Protein AF-A0AAD5CN56-F1 (afdb_monomer)

Secondary structure (DSSP, 8-state):
--SSSTTTSTT--HHHHHHHHHHHHH-GGG-EEE--SS-IIIIIHHHHHHHHHHHHHTT----EEEE-SS-HHHHHHHHHHHHHHHHHHHT-TTGGG-EEEEESS--HHHHHHHHHHT----EEE--HHHHHTTT-----------EETTEE-----SSTT-

Sequence (162 aa):
RLSSSKGVFGETNQSELAAFVSYALAFPDNFLALVDTYDVMRSGVPNFCAVALALSDMGYKAKGIRLDSGDLAYLSCEARKFFHTVEKEFRVPGFGKTGITASNDLNEETLDALNKQGHEVDSFGIGTNLVTCFAQPALGCVFKLVEINNQPRIKLSEDISK

Organism: Ambrosia artemisiifolia (NCBI:txid4212)

Nearest PDB structures (foldseek):
  4yub-assembly1_A  TM=9.014E-01  e=2.914E-11  Homo sapiens
  4yub-assembly1_B  TM=8.678E-01  e=8.655E-10  Homo sapiens
  4mzy-assembly1_A  TM=8.296E-01  e=2.020E-09  Enterococcus faecalis V583
  7skj-assembly2_D  TM=5.101E-01  e=4.659E-01  Cuscuta australis
  4bo9-assembly1_C  TM=3.939E-01  e=5.578E+00  Pseudomonas aeruginosa PAO1

InterPro domains:
  IPR007229 Nicotinate phosphoribosyltransferase family [PTHR11098] (6-162)
  IPR013785 Aldolase-type TIM barrel [G3DSA:3.20.20.70] (5-131)
  IPR036068 Nicotinate phosphoribosyltransferase-like, C-terminal [SSF51690] (14-162)
  IPR041525 Nicotinate/nicotinamide phosphoribosyltransferase [PF04095] (63-161)

Solvent-accessible surface area (backbone atoms only — not comparable to full-atom values): 9514 Å² total; per-residue (Å²): 140,69,89,85,60,74,77,59,71,77,68,42,54,65,68,60,39,50,49,52,48,54,47,33,73,76,35,45,77,65,27,61,42,76,22,61,85,83,36,42,81,52,18,27,51,54,41,48,51,57,49,37,50,55,36,43,78,72,75,36,55,53,51,30,40,34,40,60,67,82,62,57,32,62,51,30,41,53,50,40,54,49,29,42,49,48,21,66,75,71,67,42,87,68,43,41,70,50,38,31,32,37,37,61,94,39,45,75,68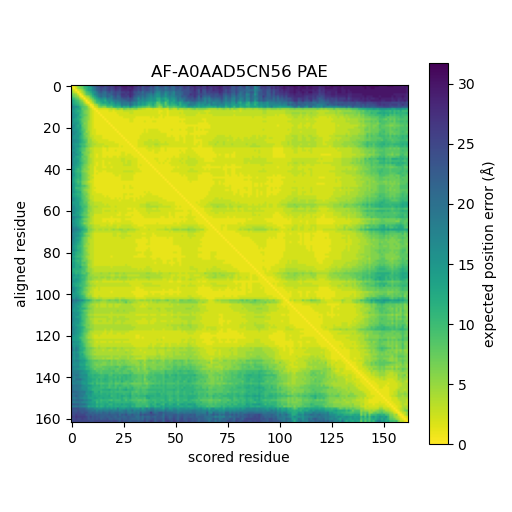,56,52,51,51,35,59,74,70,60,47,53,63,74,43,77,54,62,53,68,42,66,80,50,34,64,95,59,72,67,90,78,85,80,89,77,79,52,64,56,95,94,38,80,47,82,78,86,51,96,51,88,92,87

Mean predicted aligned error: 6.04 Å

Foldseek 3Di:
DCPPCVQQQPQADPVLLVVQLVVCVVCVQEREEAQPPPHNRRYRLSSNLVNQVVSVVVVHHHQAYEYADDDQQVSQVSSLVVQVVSCVVVVRPCSSVRAYEYEYQDDPVVVVVSVVSHHNHPYYDHDDCVPCVVVDNDPPDDDDDQDDPNHGDDDDDPPNVD

Structure (mmCIF, N/CA/C/O backbone):
data_AF-A0AAD5CN56-F1
#
_entry.id   AF-A0AAD5CN56-F1
#
loop_
_atom_site.group_PDB
_atom_site.id
_atom_site.type_symbol
_atom_site.label_atom_id
_atom_site.label_alt_id
_atom_site.label_comp_id
_atom_site.label_asym_id
_atom_site.label_entity_id
_atom_site.label_seq_id
_atom_site.pdbx_PDB_ins_code
_atom_site.Cartn_x
_atom_site.Cartn_y
_atom_site.Cartn_z
_atom_site.occupancy
_atom_site.B_iso_or_equiv
_atom_site.auth_seq_id
_atom_site.auth_comp_id
_atom_site.auth_asym_id
_atom_site.auth_atom_id
_atom_site.pdbx_PDB_model_num
ATOM 1 N N . ARG A 1 1 ? -17.523 9.829 30.433 1.00 36.03 1 ARG A N 1
ATOM 2 C CA . ARG A 1 1 ? -16.703 11.002 30.038 1.00 36.03 1 ARG A CA 1
ATOM 3 C C . ARG A 1 1 ? -16.465 10.902 28.531 1.00 36.03 1 ARG A C 1
ATOM 5 O O . ARG A 1 1 ? -15.557 10.205 28.130 1.00 36.03 1 ARG A O 1
ATOM 12 N N . LEU A 1 2 ? -17.344 11.500 27.722 1.00 39.62 2 LEU A N 1
ATOM 13 C CA . LEU A 1 2 ? -17.354 11.434 26.245 1.00 39.62 2 LEU A CA 1
ATOM 14 C C . LEU A 1 2 ? -17.308 12.849 25.628 1.00 39.62 2 LEU A C 1
ATOM 16 O O . LEU A 1 2 ? -17.820 13.093 24.543 1.00 39.62 2 LEU A O 1
ATOM 20 N N . SER A 1 3 ? -16.771 13.835 26.350 1.00 37.88 3 SER A N 1
ATOM 21 C CA . SER A 1 3 ? -16.910 15.246 25.966 1.00 37.88 3 SER A CA 1
ATOM 22 C C . SER A 1 3 ? -15.893 15.734 24.928 1.00 37.88 3 SER A C 1
ATOM 24 O O . SER A 1 3 ? -16.005 16.879 24.516 1.00 37.88 3 SER A O 1
ATOM 26 N N . SER A 1 4 ? -14.941 14.903 24.483 1.00 43.44 4 SER A N 1
ATOM 27 C CA . SER A 1 4 ? -13.885 15.320 23.539 1.00 43.44 4 SER A CA 1
ATOM 28 C C . SER A 1 4 ? -13.953 14.661 22.154 1.00 43.44 4 SER A C 1
ATOM 30 O O . SER A 1 4 ? -13.261 15.115 21.252 1.00 43.44 4 SER A O 1
ATOM 32 N N . SER A 1 5 ? -14.763 13.615 21.954 1.00 47.00 5 SER A N 1
ATOM 33 C CA . SER A 1 5 ? -14.823 12.853 20.689 1.00 47.00 5 SER A CA 1
ATOM 34 C C . SER A 1 5 ? -16.123 13.043 19.901 1.00 47.00 5 SER A C 1
ATOM 36 O O . SER A 1 5 ? -16.253 12.532 18.791 1.00 47.00 5 SER A O 1
ATOM 38 N N . LYS A 1 6 ? -17.083 13.817 20.430 1.00 42.78 6 LYS A N 1
ATOM 39 C CA . LYS A 1 6 ? -18.393 14.045 19.792 1.00 42.78 6 LYS A CA 1
ATOM 40 C C . LYS A 1 6 ? -18.334 14.754 18.431 1.00 42.78 6 LYS A C 1
ATOM 42 O O . LYS A 1 6 ? -19.328 14.719 17.720 1.00 42.78 6 LYS A O 1
ATOM 47 N N . GLY A 1 7 ? -17.210 15.376 18.068 1.00 45.62 7 GLY A N 1
ATOM 48 C CA . GLY A 1 7 ? -17.061 16.086 16.792 1.00 45.62 7 GLY A CA 1
ATOM 49 C C . GLY A 1 7 ? -16.489 15.257 15.638 1.00 45.62 7 GLY A C 1
ATOM 50 O O . GLY A 1 7 ? -16.638 15.665 14.498 1.00 45.62 7 GLY A O 1
ATOM 51 N N . VAL A 1 8 ? -15.845 14.113 15.901 1.00 52.69 8 VAL A N 1
ATOM 52 C CA . VAL A 1 8 ? -15.013 13.439 14.878 1.00 52.69 8 VAL A CA 1
ATOM 53 C C . VAL A 1 8 ? -15.806 12.454 14.011 1.00 52.69 8 VAL A C 1
ATOM 55 O O . VAL A 1 8 ? -15.479 12.264 12.849 1.00 52.69 8 VAL A O 1
ATOM 58 N N . PHE A 1 9 ? -16.876 11.854 14.539 1.00 57.69 9 PHE A N 1
ATOM 59 C CA . PHE A 1 9 ? -17.636 10.811 13.828 1.00 57.69 9 PHE A CA 1
ATOM 60 C C . PHE A 1 9 ? -18.956 11.297 13.209 1.00 57.69 9 PHE A C 1
ATOM 62 O O . PHE A 1 9 ? -19.617 10.538 12.510 1.00 57.69 9 PHE A O 1
ATOM 69 N N . GLY A 1 10 ? -19.375 12.539 13.477 1.00 60.38 10 GLY A N 1
ATOM 70 C CA . GLY A 1 10 ? -20.660 13.068 12.997 1.00 60.38 10 GLY A CA 1
ATOM 71 C C . GLY A 1 10 ? -20.674 13.468 11.518 1.00 60.38 10 GLY A C 1
ATOM 72 O O . GLY A 1 10 ? -21.743 13.718 10.972 1.00 60.38 10 GLY A O 1
ATOM 73 N N . GLU A 1 11 ? -19.504 13.534 10.882 1.00 79.88 11 GLU A N 1
ATOM 74 C CA . GLU A 1 11 ? -19.319 14.072 9.528 1.00 79.88 11 GLU A CA 1
ATOM 75 C C . GLU A 1 11 ? -18.833 13.022 8.517 1.00 79.88 11 GLU A C 1
ATOM 77 O O . GLU A 1 11 ? -18.530 13.366 7.375 1.00 79.88 11 GLU A O 1
ATOM 82 N N . THR A 1 12 ? -18.745 11.746 8.910 1.00 93.50 12 THR A N 1
ATOM 83 C CA . THR A 1 12 ? -18.228 10.706 8.016 1.00 93.50 12 THR A CA 1
ATOM 84 C C . THR A 1 12 ? -19.213 10.397 6.887 1.00 93.50 12 THR A C 1
ATOM 86 O O . THR A 1 12 ? -20.440 10.460 7.039 1.00 93.50 12 THR A O 1
ATOM 89 N N . ASN A 1 13 ? -18.677 10.038 5.720 1.00 96.06 13 ASN A N 1
ATOM 90 C CA . ASN A 1 13 ? -19.487 9.679 4.569 1.00 96.06 13 ASN A CA 1
ATOM 91 C C . ASN A 1 13 ? -20.144 8.303 4.780 1.00 96.06 13 ASN A C 1
ATOM 93 O O . ASN A 1 13 ? -19.466 7.294 4.978 1.00 96.06 13 ASN A O 1
ATOM 97 N N . GLN A 1 14 ? -21.476 8.254 4.702 1.00 95.69 14 GLN A N 1
ATOM 98 C CA . GLN A 1 14 ? -22.245 7.027 4.943 1.00 95.69 14 GLN A CA 1
ATOM 99 C C . GLN A 1 14 ? -22.069 5.977 3.840 1.00 95.69 14 GLN A C 1
ATOM 101 O O .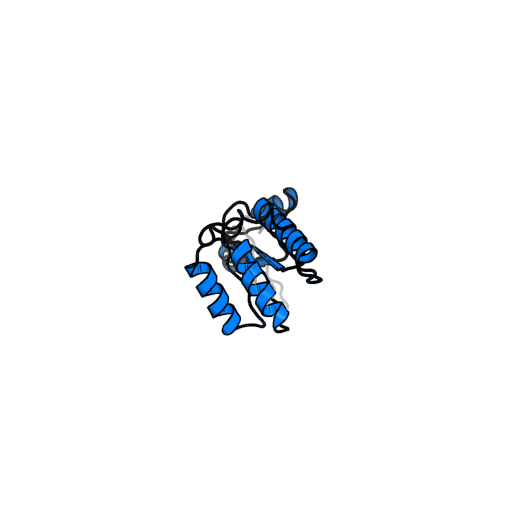 GLN A 1 14 ? -22.060 4.782 4.127 1.00 95.69 14 GLN A O 1
ATOM 106 N N . SER A 1 15 ? -21.900 6.398 2.584 1.00 96.94 15 SER A N 1
ATOM 107 C CA . SER A 1 15 ? -21.673 5.477 1.465 1.00 96.94 15 SER A CA 1
ATOM 108 C C . SER A 1 15 ? -20.287 4.837 1.539 1.00 96.94 15 SER A C 1
ATOM 110 O O . SER A 1 15 ? -20.142 3.661 1.217 1.00 96.94 15 SER A O 1
ATOM 112 N N . GLU A 1 16 ? -19.282 5.582 2.006 1.00 97.81 16 GLU A N 1
ATOM 113 C CA . GLU A 1 16 ? -17.945 5.047 2.293 1.00 97.81 16 GLU A CA 1
ATOM 114 C C . GLU A 1 16 ? -18.001 3.990 3.402 1.00 97.81 16 GLU A C 1
ATOM 116 O O . GLU A 1 16 ? -17.498 2.881 3.226 1.00 97.81 16 GLU A O 1
ATOM 121 N N . LEU A 1 17 ? -18.697 4.283 4.507 1.00 97.81 17 LEU A N 1
ATOM 122 C CA . LEU A 1 17 ? -18.908 3.312 5.580 1.00 97.81 17 LEU A CA 1
ATOM 123 C C . LEU A 1 17 ? -19.629 2.054 5.070 1.00 97.81 17 LEU A C 1
ATOM 125 O O . LEU A 1 17 ? -19.197 0.938 5.354 1.00 97.81 17 LEU A O 1
ATOM 129 N N . ALA A 1 18 ? -20.696 2.217 4.284 1.00 98.31 18 ALA A N 1
ATOM 130 C CA . ALA A 1 18 ? -21.431 1.099 3.696 1.00 98.31 18 ALA A CA 1
ATOM 131 C C . ALA A 1 18 ? -20.550 0.246 2.767 1.00 98.31 18 ALA A C 1
ATOM 133 O O . ALA A 1 18 ? -20.637 -0.986 2.794 1.00 98.31 18 ALA A O 1
ATOM 134 N N . ALA A 1 19 ? -19.673 0.876 1.980 1.00 98.56 19 ALA A N 1
ATOM 135 C CA . ALA A 1 19 ? -18.709 0.179 1.137 1.00 98.56 19 ALA A CA 1
ATOM 136 C C . ALA A 1 19 ? -17.701 -0.623 1.976 1.00 98.56 19 ALA A C 1
ATOM 138 O O . ALA A 1 19 ? -17.465 -1.798 1.690 1.00 98.56 19 ALA A O 1
ATOM 139 N N . PHE A 1 20 ? -17.164 -0.037 3.051 1.00 98.69 20 PHE A N 1
ATOM 140 C CA . PHE A 1 20 ? -16.239 -0.725 3.956 1.00 98.69 20 PHE A CA 1
ATOM 141 C C . PHE A 1 20 ? -16.892 -1.906 4.671 1.00 98.69 20 PHE A C 1
ATOM 143 O O . PHE A 1 20 ? -16.305 -2.985 4.707 1.00 98.69 20 PHE A O 1
ATOM 150 N N . VAL A 1 21 ? -18.117 -1.740 5.180 1.00 98.56 21 VAL A N 1
ATOM 151 C CA . VAL A 1 21 ? -18.888 -2.835 5.789 1.00 98.56 21 VAL A CA 1
ATOM 152 C C . VAL A 1 21 ? -19.117 -3.954 4.776 1.00 98.56 21 VAL A C 1
ATOM 154 O O . VAL A 1 21 ? -18.866 -5.115 5.081 1.00 98.56 21 VAL A O 1
ATOM 157 N N . SER A 1 22 ? -19.533 -3.618 3.552 1.00 98.56 22 SER A N 1
ATOM 158 C CA . SER A 1 22 ? -19.766 -4.611 2.496 1.00 98.56 22 SER A CA 1
ATOM 159 C C . SER A 1 22 ? -18.492 -5.390 2.158 1.00 98.56 22 SER A C 1
ATOM 161 O O . SER A 1 22 ? -18.528 -6.612 2.022 1.00 98.56 22 SER A O 1
ATOM 163 N N . TYR A 1 23 ? -17.353 -4.698 2.073 1.00 98.56 23 TYR A N 1
ATOM 164 C CA . TYR A 1 23 ? -16.063 -5.326 1.802 1.00 98.56 23 TYR A CA 1
ATOM 165 C C . TYR A 1 23 ? -15.598 -6.220 2.960 1.00 98.56 23 TYR A C 1
ATOM 167 O O . TYR A 1 23 ? -15.181 -7.353 2.729 1.00 98.56 23 TYR A O 1
ATOM 175 N N . ALA A 1 24 ? -15.739 -5.755 4.202 1.00 98.38 24 ALA A N 1
ATOM 176 C CA . ALA A 1 24 ? -15.416 -6.520 5.403 1.00 98.38 24 ALA A CA 1
ATOM 177 C C . ALA A 1 24 ? -16.283 -7.780 5.557 1.00 98.38 24 ALA A C 1
ATOM 179 O O . ALA A 1 24 ? -15.776 -8.816 5.972 1.00 98.38 24 ALA A O 1
ATOM 180 N N . LEU A 1 25 ? -17.567 -7.721 5.191 1.00 97.81 25 LEU A N 1
ATOM 181 C CA . LEU A 1 25 ? -18.451 -8.891 5.193 1.00 97.81 25 LEU A CA 1
ATOM 182 C C . LEU A 1 25 ? -18.033 -9.934 4.151 1.00 97.81 25 LEU A C 1
ATOM 184 O O . LEU A 1 25 ? -18.113 -11.130 4.415 1.00 97.81 25 LEU A O 1
ATOM 188 N N . ALA A 1 26 ? -17.594 -9.489 2.972 1.00 98.19 26 ALA A N 1
ATOM 189 C CA . ALA A 1 26 ? -17.152 -10.384 1.907 1.00 98.19 26 ALA A CA 1
ATOM 190 C C . ALA A 1 26 ? -15.758 -10.982 2.173 1.00 98.19 26 ALA A C 1
ATOM 192 O O . ALA A 1 26 ? -15.508 -12.134 1.821 1.00 98.19 26 ALA A O 1
ATOM 193 N N . PHE A 1 27 ? -14.855 -10.215 2.796 1.00 97.75 27 PHE A N 1
ATOM 194 C CA . PHE A 1 27 ? -13.452 -10.588 3.006 1.00 97.75 27 PHE A CA 1
ATOM 195 C C . PHE A 1 27 ? -12.961 -10.236 4.423 1.00 97.75 27 PHE A C 1
ATOM 197 O O . PHE A 1 27 ? -12.039 -9.425 4.574 1.00 97.75 27 PHE A O 1
ATOM 204 N N . PRO A 1 28 ? -13.526 -10.847 5.477 1.00 96.75 28 PRO A N 1
ATOM 205 C CA . PRO A 1 28 ? -13.256 -10.447 6.861 1.00 96.75 28 PRO A CA 1
ATOM 206 C C . PRO A 1 28 ? -11.787 -10.640 7.275 1.00 96.75 28 PRO A C 1
ATOM 208 O O . PRO A 1 28 ? -11.240 -9.826 8.017 1.00 96.75 28 PRO A O 1
ATOM 211 N N . ASP A 1 29 ? -11.107 -11.650 6.722 1.00 96.56 29 ASP A N 1
ATOM 212 C CA . ASP A 1 29 ? -9.682 -11.911 6.968 1.00 96.56 29 ASP A CA 1
ATOM 213 C C . ASP A 1 29 ? -8.727 -11.003 6.181 1.00 96.56 29 ASP A C 1
ATOM 215 O O . ASP A 1 29 ? -7.528 -11.003 6.454 1.00 96.56 29 ASP A O 1
ATOM 219 N N . ASN A 1 30 ? -9.214 -10.255 5.185 1.00 96.69 30 ASN A N 1
ATOM 220 C CA . ASN A 1 30 ? -8.385 -9.484 4.248 1.00 96.69 30 ASN A CA 1
ATOM 221 C C . ASN A 1 30 ? -8.864 -8.034 4.066 1.00 96.69 30 ASN A C 1
ATOM 223 O O . ASN A 1 30 ? -8.583 -7.398 3.050 1.00 96.69 30 ASN A O 1
ATOM 227 N N . PHE A 1 31 ? -9.563 -7.489 5.061 1.00 98.38 31 PHE A N 1
ATOM 228 C CA . PHE A 1 31 ? -10.068 -6.122 5.016 1.00 98.38 31 PHE A CA 1
ATOM 229 C C . PHE A 1 31 ? -8.925 -5.083 5.057 1.00 98.38 31 PHE A C 1
ATOM 231 O O . PHE A 1 31 ? -8.322 -4.842 6.106 1.00 98.38 31 PHE A O 1
ATOM 238 N N . LEU A 1 32 ? -8.633 -4.480 3.901 1.00 98.25 32 LEU A N 1
ATOM 239 C CA . LEU A 1 32 ? -7.716 -3.352 3.679 1.00 98.25 32 LEU A CA 1
ATOM 240 C C . LEU A 1 32 ? -8.508 -2.208 3.024 1.00 98.25 32 LEU A C 1
ATOM 242 O O . LEU A 1 32 ? -8.952 -2.357 1.888 1.00 98.25 32 LEU A O 1
ATOM 246 N N . ALA A 1 33 ? -8.712 -1.093 3.722 1.00 98.44 33 ALA A N 1
ATOM 247 C CA . ALA A 1 33 ? -9.595 -0.021 3.252 1.00 98.44 33 ALA A CA 1
ATOM 248 C C . ALA A 1 33 ? -8.836 1.097 2.524 1.00 98.44 33 ALA A C 1
ATOM 250 O O . ALA A 1 33 ? -7.845 1.601 3.042 1.00 98.44 33 ALA A O 1
ATOM 251 N N . LEU A 1 34 ? -9.327 1.532 1.360 1.00 98.56 34 LEU A N 1
ATOM 252 C CA . LEU A 1 34 ? -8.891 2.772 0.708 1.00 98.56 34 LEU A CA 1
ATOM 253 C C . LEU A 1 34 ? -9.576 3.957 1.395 1.00 98.56 34 LEU A C 1
ATOM 255 O O . LEU A 1 34 ? -10.796 4.071 1.312 1.00 98.56 34 LEU A O 1
ATOM 259 N N . VAL A 1 35 ? -8.820 4.799 2.099 1.00 98.44 35 VAL A N 1
ATOM 260 C CA . VAL A 1 35 ? -9.394 5.776 3.050 1.00 98.44 35 VAL A CA 1
ATOM 261 C C . VAL A 1 35 ? -9.397 7.224 2.560 1.00 98.44 35 VAL A C 1
ATOM 263 O O . VAL A 1 35 ? -9.820 8.115 3.285 1.00 98.44 35 VAL A O 1
ATOM 266 N N . ASP A 1 36 ? -8.942 7.487 1.345 1.00 97.00 36 ASP A N 1
ATOM 267 C CA . ASP A 1 36 ? -8.795 8.830 0.779 1.00 97.00 36 ASP A CA 1
ATOM 268 C C . ASP A 1 36 ? -9.829 9.149 -0.313 1.00 97.00 36 ASP A C 1
ATOM 270 O O . ASP A 1 36 ? -9.621 10.040 -1.130 1.00 97.00 36 ASP A O 1
ATOM 274 N N . THR A 1 37 ? -10.979 8.462 -0.311 1.00 96.62 37 THR A N 1
ATOM 275 C CA . THR A 1 37 ? -12.055 8.718 -1.290 1.00 96.62 37 THR A CA 1
ATOM 276 C C . THR A 1 37 ? -12.719 10.085 -1.083 1.00 96.62 37 THR A C 1
ATOM 278 O O . THR A 1 37 ? -13.059 10.755 -2.056 1.00 96.62 37 THR A O 1
ATOM 281 N N . TYR A 1 38 ? -12.920 10.499 0.173 1.00 95.06 38 TYR A N 1
ATOM 282 C CA . TYR A 1 38 ? -13.537 11.789 0.515 1.00 95.06 38 TYR A CA 1
ATOM 283 C C . TYR A 1 38 ? -12.611 12.667 1.359 1.00 95.06 38 TYR A C 1
ATOM 285 O O . TYR A 1 38 ? -12.242 13.760 0.944 1.00 95.06 38 TYR A O 1
ATOM 293 N N . ASP A 1 39 ? -12.256 12.194 2.554 1.00 96.06 39 ASP A N 1
ATOM 294 C CA . ASP A 1 39 ? -11.322 12.854 3.466 1.00 96.06 39 ASP A CA 1
ATOM 295 C C . ASP A 1 39 ? -10.720 11.796 4.392 1.00 96.06 39 ASP A C 1
ATOM 297 O O . ASP A 1 39 ? -11.452 11.081 5.083 1.00 96.06 39 ASP A O 1
ATOM 301 N N . VAL A 1 40 ? -9.391 11.712 4.414 1.00 96.81 40 VAL A N 1
ATOM 302 C CA . VAL A 1 40 ? -8.660 10.683 5.162 1.00 96.81 40 VAL A CA 1
ATOM 303 C C . VAL A 1 40 ? -8.958 10.748 6.653 1.00 96.81 40 VAL A C 1
ATOM 305 O O . VAL A 1 40 ? -9.300 9.733 7.253 1.00 96.81 40 VAL A O 1
ATOM 308 N N . MET A 1 41 ? -8.852 11.926 7.267 1.00 95.94 41 MET A N 1
ATOM 309 C CA . MET A 1 41 ? -8.893 12.053 8.726 1.00 95.94 41 MET A CA 1
ATOM 310 C C . MET A 1 41 ? -10.299 12.326 9.259 1.00 95.94 41 MET A C 1
ATOM 312 O O . MET A 1 41 ? -10.592 11.967 10.399 1.00 95.94 41 MET A O 1
ATOM 316 N N . ARG A 1 42 ? -11.175 12.934 8.451 1.00 95.19 42 ARG A N 1
ATOM 317 C CA . ARG A 1 42 ? -12.563 13.240 8.829 1.00 95.19 42 ARG A CA 1
ATOM 318 C C . ARG A 1 42 ? -13.552 12.144 8.447 1.00 95.19 42 ARG A C 1
ATOM 320 O O . ARG A 1 42 ? -14.619 12.096 9.047 1.00 95.19 42 ARG A O 1
ATOM 327 N N . SER A 1 43 ? -13.228 11.275 7.484 1.00 96.62 43 SER A N 1
ATOM 328 C CA . SER A 1 43 ? -14.142 10.225 7.011 1.00 96.62 43 SER A CA 1
ATOM 329 C C . SER A 1 43 ? -13.498 8.841 6.980 1.00 96.62 43 SER A C 1
ATOM 331 O O . SER A 1 43 ? -13.907 7.970 7.748 1.00 96.62 43 SER A O 1
ATOM 333 N N . GLY A 1 44 ? -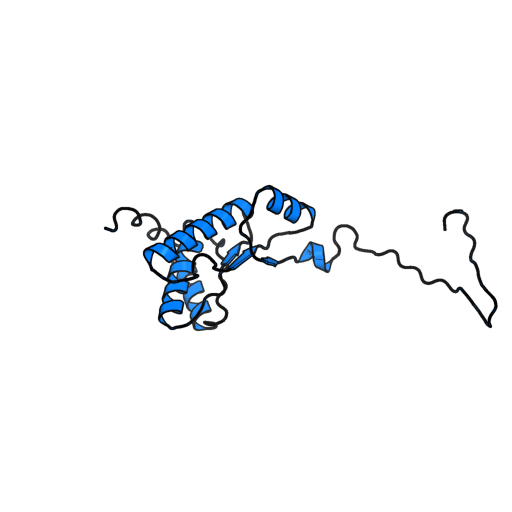12.467 8.635 6.160 1.00 98.00 44 GLY A N 1
ATOM 334 C CA . GLY A 1 44 ? -11.962 7.302 5.836 1.00 98.00 44 GLY A CA 1
ATOM 335 C C . GLY A 1 44 ? -11.344 6.563 7.019 1.00 98.00 44 GLY A C 1
ATOM 336 O O . GLY A 1 44 ? -11.746 5.440 7.317 1.00 98.00 44 GLY A O 1
ATOM 337 N N . VAL A 1 45 ? -10.410 7.185 7.744 1.00 98.19 45 VAL A N 1
ATOM 338 C CA . VAL A 1 45 ? -9.792 6.605 8.950 1.00 98.19 45 VAL A CA 1
ATOM 339 C C . VAL A 1 45 ? -10.834 6.360 10.054 1.00 98.19 45 VAL A C 1
ATOM 341 O O . VAL A 1 45 ? -10.871 5.243 10.579 1.00 98.19 45 VAL A O 1
ATOM 344 N N . PRO A 1 46 ? -11.728 7.314 10.393 1.00 97.44 46 PRO A N 1
ATOM 345 C CA . PRO A 1 46 ? -12.834 7.056 11.317 1.00 97.44 46 PRO A CA 1
ATOM 346 C C . PRO A 1 46 ? -13.736 5.880 10.907 1.00 97.44 46 PRO A C 1
ATOM 348 O O . PRO A 1 46 ? -14.015 5.009 11.736 1.00 97.44 46 PRO A O 1
ATOM 351 N N . ASN A 1 47 ? -14.156 5.821 9.638 1.00 98.19 47 ASN A N 1
ATOM 352 C CA . ASN A 1 47 ? -15.003 4.752 9.104 1.00 98.19 47 ASN A CA 1
ATOM 353 C C . ASN A 1 47 ? -14.288 3.394 9.133 1.00 98.19 47 ASN A C 1
ATOM 355 O O . ASN A 1 47 ? -14.873 2.399 9.564 1.00 98.19 47 ASN A O 1
ATOM 359 N N . PHE A 1 48 ? -13.013 3.347 8.736 1.00 98.50 48 PHE A N 1
ATOM 360 C CA . PHE A 1 48 ? -12.183 2.150 8.842 1.00 98.50 48 PHE A CA 1
ATOM 361 C C . PHE A 1 48 ? -12.124 1.652 10.289 1.00 98.50 48 PHE A C 1
ATOM 363 O O . PHE A 1 48 ? -12.354 0.470 10.529 1.00 98.50 48 PHE A O 1
ATOM 370 N N . CYS A 1 49 ? -11.869 2.539 11.257 1.00 98.00 49 CYS A N 1
ATOM 371 C CA . CYS A 1 49 ? -11.789 2.160 12.666 1.00 98.00 49 CYS A CA 1
ATOM 372 C C . CYS A 1 49 ? -13.105 1.570 13.180 1.00 98.00 49 CYS A C 1
ATOM 374 O O . CYS A 1 49 ? -13.074 0.567 13.888 1.00 98.00 49 CYS A O 1
ATOM 376 N N . ALA A 1 50 ? -14.252 2.138 12.796 1.00 97.25 50 ALA A N 1
ATOM 377 C CA . ALA A 1 50 ? -15.556 1.598 13.174 1.00 97.25 50 ALA A CA 1
ATOM 378 C C . ALA A 1 50 ? -15.741 0.149 12.684 1.00 97.25 50 ALA A C 1
ATOM 380 O O . ALA A 1 50 ? -16.133 -0.724 13.459 1.00 97.25 50 ALA A O 1
ATOM 381 N N . VAL A 1 51 ? -15.400 -0.126 11.421 1.00 98.19 51 VAL A N 1
ATOM 382 C CA . VAL A 1 51 ? -15.510 -1.471 10.832 1.00 98.19 51 VAL A CA 1
ATOM 383 C C . VAL A 1 51 ? -14.462 -2.428 11.405 1.00 98.19 51 VAL A C 1
ATOM 385 O O . VAL A 1 51 ? -14.779 -3.569 11.728 1.00 98.19 51 VAL A O 1
ATOM 388 N N . ALA A 1 52 ? -13.222 -1.973 11.582 1.00 98.06 52 ALA A N 1
ATOM 389 C CA . ALA A 1 52 ? -12.128 -2.782 12.110 1.00 98.06 52 ALA A CA 1
ATOM 390 C C . ALA A 1 52 ? -12.361 -3.205 13.570 1.00 98.06 52 ALA A C 1
ATOM 392 O O . ALA A 1 52 ? -12.044 -4.337 13.932 1.00 98.06 52 ALA A O 1
ATOM 393 N N . LEU A 1 53 ? -12.946 -2.331 14.396 1.00 97.69 53 LEU A N 1
ATOM 394 C CA . LEU A 1 53 ? -13.356 -2.673 15.761 1.00 97.69 53 LEU A CA 1
ATOM 395 C C . LEU A 1 53 ? -14.476 -3.721 15.755 1.00 97.69 53 LEU A C 1
ATOM 397 O O . LEU A 1 53 ? -14.367 -4.721 16.457 1.00 97.69 53 LEU A O 1
ATOM 401 N N . ALA A 1 54 ? -15.494 -3.553 14.905 1.00 97.44 54 ALA A N 1
ATOM 402 C CA . ALA A 1 54 ? -16.567 -4.540 14.770 1.00 97.44 54 ALA A CA 1
ATOM 403 C C . ALA A 1 54 ? -16.047 -5.912 14.295 1.00 97.44 54 ALA A C 1
ATOM 405 O O . ALA A 1 54 ? -16.486 -6.945 14.795 1.00 97.44 54 ALA A O 1
ATOM 406 N N . LEU A 1 55 ? -15.079 -5.937 13.370 1.00 96.50 55 LEU A N 1
ATOM 407 C CA . LEU A 1 55 ? -14.387 -7.166 12.968 1.00 96.50 55 LEU A CA 1
ATOM 408 C C . LEU A 1 55 ? -13.622 -7.799 14.138 1.00 96.50 55 LEU A C 1
ATOM 410 O O . LEU A 1 55 ? -13.694 -9.014 14.320 1.00 96.50 55 LEU A O 1
ATOM 414 N N . SER A 1 56 ? -12.933 -6.985 14.944 1.00 95.06 56 SER A N 1
ATOM 415 C CA . SER A 1 56 ? -12.206 -7.453 16.129 1.00 95.06 56 SER A CA 1
ATOM 416 C C . SER A 1 56 ? -13.130 -8.112 17.153 1.00 95.06 56 SER A C 1
ATOM 418 O O . SER A 1 56 ? -12.766 -9.149 17.706 1.00 95.06 56 SER A O 1
ATOM 420 N N . ASP A 1 57 ? -14.329 -7.568 17.372 1.00 95.00 57 ASP A N 1
ATOM 421 C CA . ASP A 1 57 ? -15.335 -8.159 18.267 1.00 95.00 57 ASP A CA 1
ATOM 422 C C . ASP A 1 57 ? -15.830 -9.528 17.767 1.00 95.00 57 ASP A C 1
ATOM 424 O O . ASP A 1 57 ? -16.225 -10.384 18.558 1.00 95.00 57 ASP A O 1
ATOM 428 N N . MET A 1 58 ? -15.763 -9.762 16.454 1.00 94.81 58 MET A N 1
ATOM 429 C CA . MET A 1 58 ? -16.086 -11.043 15.818 1.00 94.81 58 MET A CA 1
ATOM 430 C C . MET A 1 58 ? -14.878 -11.991 15.708 1.00 94.81 58 MET A C 1
ATOM 432 O O . MET A 1 58 ? -15.009 -13.081 15.155 1.00 94.81 58 MET A O 1
ATOM 436 N N . GLY A 1 59 ? -13.707 -11.605 16.229 1.00 95.06 59 GLY A N 1
ATOM 437 C CA . GLY A 1 59 ? -12.481 -12.409 16.197 1.00 95.06 59 GLY A CA 1
ATOM 438 C C . GLY A 1 59 ? -11.651 -12.283 14.914 1.00 95.06 59 GLY A C 1
ATOM 439 O O . GLY A 1 59 ? -10.669 -13.007 14.759 1.00 95.06 59 GLY A O 1
ATOM 440 N N . TYR A 1 60 ? -12.004 -11.363 14.014 1.00 96.25 60 TYR A N 1
ATOM 441 C CA . TYR A 1 60 ? -11.239 -11.072 12.801 1.00 96.25 60 TYR A CA 1
ATOM 442 C C . TYR A 1 60 ? -10.243 -9.933 13.017 1.00 96.25 60 TYR A C 1
ATOM 444 O O . TYR A 1 60 ? -10.388 -9.100 13.910 1.00 96.25 60 TYR A O 1
ATOM 452 N N . LYS A 1 61 ? -9.225 -9.860 12.155 1.00 94.62 61 LYS A N 1
ATOM 453 C CA . LYS A 1 61 ? -8.221 -8.793 12.191 1.00 94.62 61 LYS A CA 1
ATOM 454 C C . LYS A 1 61 ? -8.142 -8.081 10.847 1.00 94.62 61 LYS A C 1
ATOM 456 O O . LYS A 1 61 ? -7.667 -8.653 9.867 1.00 94.62 61 LYS A O 1
ATOM 461 N N . ALA A 1 62 ? -8.524 -6.806 10.836 1.00 97.38 62 ALA A N 1
ATOM 462 C CA . ALA A 1 62 ? -8.312 -5.929 9.691 1.00 97.38 62 ALA A CA 1
ATOM 463 C C . ALA A 1 62 ? -6.819 -5.856 9.314 1.00 97.38 62 ALA A C 1
ATOM 465 O O . ALA A 1 62 ? -5.942 -5.830 10.183 1.00 97.38 62 ALA A O 1
ATOM 466 N N . LYS A 1 63 ? -6.525 -5.807 8.012 1.00 98.00 63 LYS A N 1
ATOM 467 C CA . LYS A 1 63 ? -5.158 -5.676 7.486 1.00 98.00 63 LYS A CA 1
ATOM 468 C C . LYS A 1 63 ? -4.653 -4.244 7.580 1.00 98.00 63 LYS A C 1
ATOM 470 O O . LYS A 1 63 ? -3.480 -4.048 7.890 1.00 98.00 63 LYS A O 1
ATOM 475 N N . GLY A 1 64 ? -5.540 -3.272 7.377 1.00 98.38 64 GLY A N 1
ATOM 476 C CA . GLY A 1 64 ? -5.252 -1.867 7.625 1.00 98.38 64 GLY A CA 1
ATOM 477 C C . GLY A 1 64 ? -5.844 -0.920 6.599 1.00 98.38 64 GLY A C 1
ATOM 478 O O . GLY A 1 64 ? -6.938 -1.167 6.090 1.00 98.38 64 GLY A O 1
ATOM 479 N N . ILE A 1 65 ? -5.115 0.151 6.295 1.00 98.81 65 ILE A N 1
ATOM 480 C CA . ILE A 1 65 ? -5.542 1.198 5.362 1.00 98.81 65 ILE A CA 1
ATOM 481 C C . ILE A 1 65 ? -4.587 1.338 4.173 1.00 98.81 65 ILE A C 1
ATOM 483 O O . ILE A 1 65 ? -3.399 1.025 4.276 1.00 98.81 65 ILE A O 1
ATOM 487 N N . ARG A 1 66 ? -5.107 1.853 3.056 1.00 98.81 66 ARG A N 1
ATOM 488 C CA . ARG A 1 66 ? -4.343 2.323 1.900 1.00 98.81 66 ARG A CA 1
ATOM 489 C C . ARG A 1 66 ? -4.552 3.826 1.708 1.00 98.81 66 ARG A C 1
ATOM 491 O O . ARG A 1 66 ? -5.695 4.277 1.663 1.00 98.81 66 ARG A O 1
ATOM 498 N N . LEU A 1 67 ? -3.450 4.559 1.583 1.00 98.62 67 LEU A N 1
ATOM 499 C CA . LEU A 1 67 ? -3.385 5.963 1.172 1.00 98.62 67 LEU A CA 1
ATOM 500 C C . LEU A 1 67 ? -2.901 6.016 -0.281 1.00 98.62 67 LEU A C 1
ATOM 502 O O . LEU A 1 67 ? -1.908 5.366 -0.599 1.00 98.62 67 LEU A O 1
ATOM 506 N N . ASP A 1 68 ? -3.591 6.753 -1.144 1.00 97.62 68 ASP A N 1
ATOM 507 C CA . ASP A 1 68 ? -3.323 6.824 -2.588 1.00 97.62 68 ASP A CA 1
ATOM 508 C C . ASP A 1 68 ? -3.243 8.274 -3.106 1.00 97.62 68 ASP A C 1
ATOM 510 O O . ASP A 1 68 ? -3.190 8.527 -4.306 1.00 97.62 68 ASP A O 1
ATOM 514 N N . SER A 1 69 ? -3.255 9.258 -2.205 1.00 96.25 69 SER A N 1
ATOM 515 C CA . SER A 1 69 ? -3.226 10.684 -2.526 1.00 96.25 69 SER A CA 1
ATOM 516 C C . SER A 1 69 ? -2.877 11.535 -1.295 1.00 96.25 69 SER A C 1
ATOM 518 O O . SER A 1 69 ? -2.846 11.052 -0.160 1.00 96.25 69 SER A O 1
ATOM 520 N N . GLY A 1 70 ? -2.610 12.826 -1.521 1.00 94.12 70 GLY A N 1
ATOM 521 C CA . GLY A 1 70 ? -2.274 13.785 -0.465 1.00 94.12 70 GLY A CA 1
ATOM 522 C C . GLY A 1 70 ? -0.826 13.691 0.030 1.00 94.12 70 GLY A C 1
ATOM 523 O O . GLY A 1 70 ? 0.034 13.083 -0.605 1.00 94.12 70 GLY A O 1
ATOM 524 N N . ASP A 1 71 ? -0.548 14.334 1.167 1.00 96.25 71 ASP A N 1
ATOM 525 C CA . ASP A 1 71 ? 0.754 14.259 1.841 1.00 96.25 71 ASP A CA 1
ATOM 526 C C . ASP A 1 71 ? 0.860 12.934 2.609 1.00 96.25 71 ASP A C 1
ATOM 528 O O . ASP A 1 71 ? 0.402 12.810 3.746 1.00 96.25 71 ASP A O 1
ATOM 532 N N . LEU A 1 72 ? 1.429 11.919 1.958 1.00 97.75 72 LEU A N 1
ATOM 533 C CA . LEU A 1 72 ? 1.495 10.556 2.488 1.00 97.75 72 LEU A CA 1
ATOM 534 C C . LEU A 1 72 ? 2.285 10.465 3.802 1.00 97.75 72 LEU A C 1
ATOM 536 O O . LEU A 1 72 ? 1.907 9.692 4.686 1.00 97.75 72 LEU A O 1
ATOM 540 N N . ALA A 1 73 ? 3.357 11.248 3.965 1.00 97.88 73 ALA A N 1
ATOM 541 C CA . ALA A 1 73 ? 4.143 11.241 5.195 1.00 97.88 73 ALA A CA 1
ATOM 542 C C . ALA A 1 73 ? 3.307 11.784 6.356 1.00 97.88 73 ALA A C 1
ATOM 544 O O . ALA A 1 73 ? 3.123 11.087 7.356 1.00 97.88 73 ALA A O 1
ATOM 545 N N . TYR A 1 74 ? 2.720 12.971 6.189 1.00 98.12 74 TYR A N 1
ATOM 546 C CA . TYR A 1 74 ? 1.857 13.574 7.199 1.00 98.12 74 TYR A CA 1
ATOM 547 C C . TYR A 1 74 ? 0.648 12.688 7.528 1.00 98.12 74 TYR A C 1
ATOM 549 O O . TYR A 1 74 ? 0.401 12.374 8.694 1.00 98.12 74 TYR A O 1
ATOM 557 N N . LEU A 1 75 ? -0.078 12.231 6.505 1.00 98.44 75 LEU A N 1
ATOM 558 C CA . LEU A 1 75 ? -1.299 11.444 6.676 1.00 98.44 75 LEU A CA 1
ATOM 559 C C . LEU A 1 75 ? -1.030 10.089 7.335 1.00 98.44 75 LEU A C 1
ATOM 561 O O . LEU A 1 75 ? -1.808 9.670 8.192 1.00 98.44 75 LEU A O 1
ATOM 565 N N . SER A 1 76 ? 0.078 9.418 7.000 1.00 98.62 76 SER A N 1
ATOM 566 C CA . SER A 1 76 ? 0.457 8.166 7.668 1.00 98.62 76 SER A CA 1
ATOM 567 C C . SER A 1 76 ? 0.722 8.376 9.162 1.00 98.62 76 SER A C 1
ATOM 569 O O . SER A 1 76 ? 0.242 7.599 9.990 1.00 98.62 76 SER A O 1
ATOM 571 N N . CYS A 1 77 ? 1.403 9.466 9.526 1.00 98.62 77 CYS A N 1
ATOM 572 C CA . CYS A 1 77 ? 1.677 9.825 10.914 1.00 98.62 77 CYS A CA 1
ATOM 573 C C . CYS A 1 77 ? 0.400 10.159 11.694 1.00 98.62 77 CYS A C 1
ATOM 575 O O . CYS A 1 77 ? 0.227 9.703 12.828 1.00 98.62 77 CYS A O 1
ATOM 577 N N . GLU A 1 78 ? -0.519 10.921 11.102 1.00 98.50 78 GLU A N 1
ATOM 578 C CA . GLU A 1 78 ? -1.797 11.243 11.741 1.00 98.50 78 GLU A CA 1
ATOM 579 C C . GLU A 1 78 ? -2.689 10.003 11.894 1.00 98.50 78 GLU A C 1
ATOM 581 O O . GLU A 1 78 ? -3.253 9.784 12.971 1.00 98.50 78 GLU A O 1
ATOM 586 N N . ALA A 1 79 ? -2.746 9.130 10.884 1.00 98.56 79 ALA A N 1
ATOM 587 C CA . ALA A 1 79 ? -3.457 7.857 10.972 1.00 98.56 79 ALA A CA 1
ATOM 588 C C . ALA A 1 79 ? -2.876 6.957 12.077 1.00 98.56 79 ALA A C 1
ATOM 590 O O . ALA A 1 79 ? -3.623 6.443 12.913 1.00 98.56 79 ALA A O 1
ATOM 591 N N . ARG A 1 80 ? -1.543 6.829 12.163 1.00 98.62 80 ARG A N 1
ATOM 592 C CA . ARG A 1 80 ? -0.859 6.065 13.221 1.00 98.62 80 ARG A CA 1
ATOM 593 C C . ARG A 1 80 ? -1.201 6.587 14.619 1.00 98.62 80 ARG A C 1
ATOM 595 O O . ARG A 1 80 ? -1.548 5.805 15.509 1.00 98.62 80 ARG A O 1
ATOM 602 N N . LYS A 1 81 ? -1.159 7.909 14.825 1.00 98.38 81 LYS A N 1
ATOM 603 C CA . LYS A 1 81 ? -1.561 8.546 16.096 1.00 98.38 81 LYS A CA 1
ATOM 604 C C . LYS A 1 81 ? -3.026 8.263 16.433 1.00 98.38 81 LYS A C 1
ATOM 606 O O . LYS A 1 81 ? -3.348 7.983 17.594 1.00 98.38 81 LYS A O 1
ATOM 611 N N . PHE A 1 82 ? -3.906 8.303 15.433 1.00 97.94 82 PHE A N 1
ATOM 612 C CA . PHE A 1 82 ? -5.318 7.982 15.609 1.00 97.94 82 PHE A CA 1
ATOM 613 C C . PHE A 1 82 ? -5.508 6.520 16.031 1.00 97.94 82 PHE A C 1
ATOM 615 O O . PHE A 1 82 ? -6.200 6.251 17.012 1.00 97.94 82 PHE A O 1
ATOM 622 N N . PHE A 1 83 ? -4.818 5.576 15.385 1.00 98.50 83 PHE A N 1
ATOM 623 C CA . PHE A 1 83 ? -4.866 4.158 15.748 1.00 98.50 83 PHE A CA 1
ATOM 624 C C . PHE A 1 83 ? -4.373 3.896 17.174 1.00 98.50 83 PHE A C 1
ATOM 626 O O . PHE A 1 83 ? -5.007 3.143 17.910 1.00 98.50 83 PHE A O 1
ATOM 633 N N . HIS A 1 84 ? -3.300 4.557 17.616 1.00 98.38 84 HIS A N 1
ATOM 634 C CA . HIS A 1 84 ? -2.858 4.463 19.011 1.00 98.38 84 HIS A CA 1
ATOM 635 C C . HIS A 1 84 ? -3.874 5.037 20.005 1.00 98.38 84 HIS A C 1
ATOM 637 O O . HIS A 1 84 ? -3.992 4.531 21.123 1.00 98.38 84 HIS A O 1
ATOM 643 N N . THR A 1 85 ? -4.603 6.087 19.625 1.00 97.56 85 THR A N 1
ATOM 644 C CA . THR A 1 85 ? -5.700 6.622 20.443 1.00 97.56 85 THR A CA 1
ATOM 645 C C . THR A 1 85 ? -6.832 5.601 20.551 1.00 97.56 85 THR A C 1
ATOM 647 O O . THR A 1 85 ? -7.263 5.290 21.659 1.00 97.56 85 THR A O 1
ATOM 650 N N . VAL A 1 86 ? -7.252 5.009 19.429 1.00 96.50 86 VAL A N 1
ATOM 651 C CA . VAL A 1 86 ? -8.290 3.965 19.397 1.00 96.50 86 VAL A CA 1
ATOM 652 C C . VAL A 1 86 ? -7.885 2.741 20.224 1.00 96.50 86 VAL A C 1
ATOM 654 O O . VAL A 1 86 ? -8.678 2.277 21.040 1.00 96.50 86 VAL A O 1
ATOM 657 N N . GLU A 1 87 ? -6.643 2.262 20.096 1.00 96.31 87 GLU A N 1
ATOM 658 C CA . GLU A 1 87 ? -6.110 1.152 20.901 1.00 96.31 87 GLU A CA 1
ATOM 659 C C . GLU A 1 87 ? -6.269 1.405 22.407 1.00 96.31 87 GLU A C 1
ATOM 661 O O . GLU A 1 87 ? -6.699 0.516 23.142 1.00 96.31 87 GLU A O 1
ATOM 666 N N . LYS A 1 88 ? -5.949 2.619 22.870 1.00 96.44 88 LYS A N 1
ATOM 667 C CA . LYS A 1 88 ? -6.031 2.994 24.290 1.00 96.44 88 LYS A CA 1
ATOM 668 C C . LYS A 1 88 ? -7.472 3.138 24.776 1.00 96.44 88 LYS A C 1
ATOM 670 O O . LYS A 1 88 ? -7.792 2.648 25.857 1.00 96.44 88 LYS A O 1
ATOM 675 N N . GLU A 1 89 ? -8.320 3.803 23.995 1.00 95.75 89 GLU A N 1
ATOM 676 C CA . GLU A 1 89 ? -9.712 4.089 24.365 1.00 95.75 89 GLU A CA 1
ATOM 677 C C . GLU A 1 89 ? -10.574 2.819 24.373 1.00 95.75 89 GLU A C 1
ATOM 679 O O . GLU A 1 89 ? -11.329 2.587 25.318 1.00 95.75 89 GLU A O 1
ATOM 684 N N . PHE A 1 90 ? -10.419 1.960 23.362 1.00 94.38 90 PHE A N 1
ATOM 685 C CA . PHE A 1 90 ? -11.215 0.737 23.205 1.00 94.38 90 PHE A CA 1
ATOM 686 C C . PHE A 1 90 ? -10.521 -0.520 23.743 1.00 94.38 90 PHE A C 1
ATOM 688 O O . PHE A 1 90 ? -11.130 -1.584 23.775 1.00 94.38 90 PHE A O 1
ATOM 695 N N . ARG A 1 91 ? -9.271 -0.402 24.216 1.00 93.69 91 ARG A N 1
ATOM 696 C CA . ARG A 1 91 ? -8.468 -1.499 24.788 1.00 93.69 91 ARG A CA 1
ATOM 697 C C . ARG A 1 91 ? -8.361 -2.706 23.854 1.00 93.69 91 ARG A C 1
ATOM 699 O O . ARG A 1 91 ? -8.506 -3.841 24.299 1.00 93.69 91 ARG A O 1
ATOM 706 N N . VAL A 1 92 ? -8.080 -2.447 22.577 1.00 92.31 92 VAL A N 1
ATOM 707 C CA . VAL A 1 92 ? -7.891 -3.473 21.538 1.00 92.31 92 VAL A CA 1
ATOM 708 C C . VAL A 1 92 ? -6.393 -3.601 21.237 1.00 92.31 92 VAL A C 1
ATOM 710 O O . VAL A 1 92 ? -5.860 -2.795 20.470 1.00 92.31 92 VAL A O 1
ATOM 713 N N . PRO A 1 93 ? -5.673 -4.558 21.859 1.00 92.56 93 PRO A N 1
ATOM 714 C CA . PRO A 1 93 ? -4.217 -4.602 21.791 1.00 92.56 93 PRO A CA 1
ATOM 715 C C . PRO A 1 93 ? -3.706 -4.794 20.364 1.00 92.56 93 PRO A C 1
ATOM 717 O O . PRO A 1 93 ? -4.199 -5.634 19.612 1.00 92.56 93 PRO A O 1
ATOM 720 N N . GLY A 1 94 ? -2.675 -4.036 20.002 1.00 93.06 94 GLY A N 1
ATOM 721 C CA . GLY A 1 94 ? -2.057 -4.092 18.682 1.00 93.06 94 GLY A CA 1
ATOM 722 C C . GLY A 1 94 ? -2.780 -3.278 17.609 1.00 93.06 94 GLY A C 1
ATOM 723 O O . GLY A 1 94 ? -2.260 -3.201 16.496 1.00 93.06 94 GLY A O 1
ATOM 724 N N . PHE A 1 95 ? -3.911 -2.630 17.920 1.00 96.62 95 PHE A N 1
ATOM 725 C CA . PHE A 1 95 ? -4.628 -1.783 16.962 1.00 96.62 95 PHE A CA 1
ATOM 726 C C . PHE A 1 95 ? -3.787 -0.577 16.507 1.00 96.62 95 PHE A C 1
ATOM 728 O O . PHE A 1 95 ? -3.818 -0.213 15.335 1.00 96.62 95 PHE A O 1
ATOM 735 N N . GLY A 1 96 ? -2.934 -0.010 17.367 1.00 97.12 96 GLY A N 1
ATOM 736 C CA . GLY A 1 96 ? -1.991 1.048 16.995 1.00 97.12 96 GLY A CA 1
ATOM 737 C C . GLY A 1 96 ? -0.973 0.636 15.928 1.00 97.12 96 GLY A C 1
ATOM 738 O O . GLY A 1 96 ? -0.457 1.482 15.203 1.00 97.12 96 GLY A O 1
ATOM 739 N N . LYS A 1 97 ? -0.730 -0.671 15.768 1.00 96.69 97 LYS A N 1
ATOM 740 C CA . LYS A 1 97 ? 0.143 -1.251 14.734 1.00 96.69 97 LYS A CA 1
ATOM 741 C C . LYS A 1 97 ? -0.634 -1.740 13.505 1.00 96.69 97 LYS A C 1
ATOM 743 O O . LYS A 1 97 ? -0.181 -2.644 12.808 1.00 96.69 97 LYS A O 1
ATOM 748 N N . THR A 1 98 ? -1.826 -1.195 13.268 1.00 98.12 98 THR A N 1
ATOM 749 C CA . THR A 1 98 ? -2.602 -1.453 12.048 1.00 98.12 98 THR A CA 1
ATOM 750 C C . THR A 1 98 ? -1.784 -1.079 10.812 1.00 98.12 98 THR A C 1
ATOM 752 O O . THR A 1 98 ? -1.137 -0.036 10.813 1.00 98.12 98 THR A O 1
ATOM 755 N N . GLY A 1 99 ? -1.804 -1.914 9.771 1.00 98.56 99 GLY A N 1
ATOM 756 C CA . GLY A 1 99 ? -0.986 -1.697 8.581 1.00 98.56 99 GLY A CA 1
ATOM 757 C C . GLY A 1 99 ? -1.359 -0.415 7.833 1.00 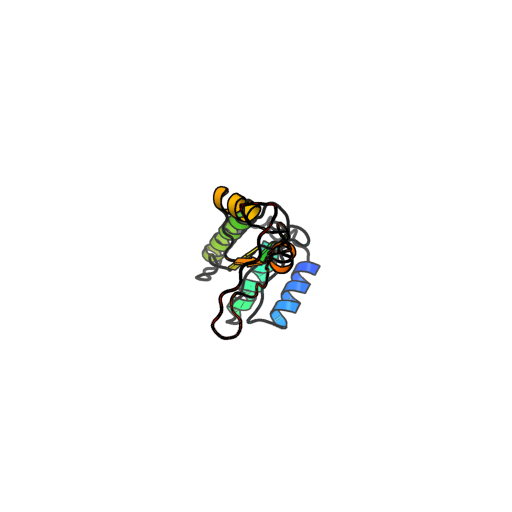98.56 99 GLY A C 1
ATOM 758 O O . GLY A 1 99 ? -2.538 -0.118 7.637 1.00 98.56 99 GLY A O 1
ATOM 759 N N . ILE A 1 100 ? -0.356 0.329 7.385 1.00 98.81 100 ILE A N 1
ATOM 760 C CA . ILE A 1 100 ? -0.512 1.489 6.509 1.00 98.81 100 ILE A CA 1
ATOM 761 C C . ILE A 1 100 ? 0.203 1.183 5.197 1.00 98.81 100 ILE A C 1
ATOM 763 O O . ILE A 1 100 ? 1.420 1.014 5.156 1.00 98.81 100 ILE A O 1
ATOM 767 N N . THR A 1 101 ? -0.562 1.094 4.115 1.00 98.75 101 THR A N 1
ATOM 768 C CA . THR A 1 101 ? -0.036 0.947 2.755 1.00 98.75 101 THR A CA 1
ATOM 769 C C . THR A 1 101 ? -0.116 2.290 2.047 1.00 98.75 101 THR A C 1
ATOM 771 O O . THR A 1 101 ? -1.154 2.943 2.114 1.00 98.75 101 THR A O 1
ATOM 774 N N . ALA A 1 102 ? 0.935 2.693 1.343 1.00 98.44 102 ALA A N 1
ATOM 775 C CA . ALA A 1 102 ? 0.887 3.851 0.459 1.00 98.44 102 ALA A CA 1
ATOM 776 C C . ALA A 1 102 ? 1.062 3.427 -1.000 1.00 98.44 102 ALA A C 1
ATOM 778 O O . ALA A 1 102 ? 1.929 2.619 -1.324 1.00 98.44 102 ALA A O 1
ATOM 779 N N . SER A 1 103 ? 0.256 3.991 -1.882 1.00 97.56 103 SER A N 1
ATOM 780 C CA . SER A 1 103 ? 0.464 4.024 -3.329 1.00 97.56 103 SER A CA 1
ATOM 781 C C . SER A 1 103 ? 0.341 5.477 -3.799 1.00 97.56 103 SER A C 1
ATOM 783 O O . SER A 1 103 ? 0.030 6.323 -2.963 1.00 97.56 103 SER A O 1
ATOM 785 N N . ASN A 1 104 ? 0.670 5.746 -5.073 1.00 93.44 104 ASN A N 1
ATOM 786 C CA . ASN A 1 104 ? 0.565 7.024 -5.816 1.00 93.44 104 ASN A CA 1
ATOM 787 C C . ASN A 1 104 ? 1.904 7.439 -6.446 1.00 93.44 104 ASN A C 1
ATOM 789 O O . ASN A 1 104 ? 2.744 8.033 -5.776 1.00 93.44 104 ASN A O 1
ATOM 793 N N . ASP A 1 105 ? 2.112 7.089 -7.721 1.00 91.25 105 ASP A N 1
ATOM 794 C CA . ASP A 1 105 ? 3.276 7.486 -8.539 1.00 91.25 105 ASP A CA 1
ATOM 795 C C . ASP A 1 105 ? 4.653 7.389 -7.852 1.00 91.25 105 ASP A C 1
ATOM 797 O O . ASP A 1 105 ? 5.588 8.134 -8.139 1.00 91.25 105 ASP A O 1
ATOM 801 N N . LEU A 1 106 ? 4.800 6.400 -6.970 1.00 96.25 106 LEU A N 1
ATOM 802 C CA . LEU A 1 106 ? 6.013 6.192 -6.193 1.00 96.25 106 LEU A CA 1
ATOM 803 C C . LEU A 1 106 ? 7.193 5.788 -7.089 1.00 96.25 106 LEU A C 1
ATOM 805 O O . LEU A 1 106 ? 7.046 5.008 -8.032 1.00 96.25 106 LEU A O 1
ATOM 809 N N . ASN A 1 107 ? 8.366 6.306 -6.751 1.00 96.12 107 ASN A N 1
ATOM 810 C CA . ASN A 1 107 ? 9.683 6.024 -7.324 1.00 96.12 107 ASN A CA 1
ATOM 811 C C . ASN A 1 107 ? 10.768 6.226 -6.247 1.00 96.12 107 ASN A C 1
ATOM 813 O O . ASN A 1 107 ? 10.469 6.588 -5.110 1.00 96.12 107 ASN A O 1
ATOM 817 N N . GLU A 1 108 ? 12.032 6.022 -6.591 1.00 96.25 108 GLU A N 1
ATOM 818 C CA . GLU A 1 108 ? 13.160 6.115 -5.664 1.00 96.25 108 GLU A CA 1
ATOM 819 C C . GLU A 1 108 ? 13.281 7.496 -5.000 1.00 96.25 108 GLU A C 1
ATOM 821 O O . GLU A 1 108 ? 13.506 7.577 -3.792 1.00 96.25 108 GLU A O 1
ATOM 826 N N . GLU A 1 109 ? 13.085 8.579 -5.757 1.00 95.81 109 GLU A N 1
ATOM 827 C CA . GLU A 1 109 ? 13.182 9.952 -5.244 1.00 95.81 109 GLU A CA 1
ATOM 828 C C . GLU A 1 109 ? 12.062 10.271 -4.247 1.00 95.81 109 GLU A C 1
ATOM 830 O O . GLU A 1 109 ? 12.304 10.831 -3.177 1.00 95.81 109 GLU A O 1
ATOM 835 N N . THR A 1 110 ? 10.828 9.882 -4.571 1.00 95.81 110 THR A N 1
ATOM 836 C CA . THR A 1 110 ? 9.674 10.075 -3.679 1.00 95.81 110 THR A CA 1
ATOM 837 C C . THR A 1 110 ? 9.793 9.231 -2.411 1.00 95.81 110 THR A C 1
ATOM 839 O O . THR A 1 110 ? 9.504 9.733 -1.327 1.00 95.81 110 THR A O 1
ATOM 842 N N . LEU A 1 111 ? 10.282 7.989 -2.499 1.00 97.06 111 LEU A N 1
ATOM 843 C CA . LEU A 1 111 ? 10.538 7.149 -1.325 1.00 97.06 111 LEU A CA 1
ATOM 844 C C . LEU A 1 111 ? 11.626 7.746 -0.424 1.00 97.06 111 LEU A C 1
ATOM 846 O O . LEU A 1 111 ? 11.478 7.757 0.797 1.00 97.06 111 LEU A O 1
ATOM 850 N N . ASP A 1 112 ? 12.707 8.275 -1.000 1.00 97.56 112 ASP A N 1
ATOM 851 C CA . ASP A 1 112 ? 13.744 8.982 -0.244 1.00 97.56 112 ASP A CA 1
ATOM 852 C C . ASP A 1 112 ? 13.189 10.243 0.443 1.00 97.56 112 ASP A C 1
ATOM 854 O O . ASP A 1 112 ? 13.450 10.480 1.626 1.00 97.56 112 ASP A O 1
ATOM 858 N N . ALA A 1 113 ? 12.350 11.017 -0.251 1.00 96.62 113 ALA A N 1
ATOM 859 C CA . ALA A 1 113 ? 11.684 12.183 0.324 1.00 96.62 113 ALA A CA 1
ATOM 860 C C . ALA A 1 113 ? 10.764 11.810 1.499 1.00 96.62 113 ALA A C 1
ATOM 862 O O . ALA A 1 113 ? 10.836 12.447 2.552 1.00 96.62 113 ALA A O 1
ATOM 863 N N . LEU A 1 114 ? 9.954 10.755 1.357 1.00 97.00 114 LEU A N 1
ATOM 864 C CA . LEU A 1 114 ? 9.102 10.249 2.435 1.00 97.00 114 LEU A CA 1
ATOM 865 C C . LEU A 1 114 ? 9.946 9.839 3.649 1.00 97.00 114 LEU A C 1
ATOM 867 O O . LEU A 1 114 ? 9.623 10.209 4.779 1.00 97.00 114 LEU A O 1
ATOM 871 N N . ASN A 1 115 ? 11.038 9.097 3.436 1.00 97.25 115 ASN A N 1
ATOM 872 C CA . ASN A 1 115 ? 11.929 8.663 4.517 1.00 97.25 115 ASN A CA 1
ATOM 873 C C . ASN A 1 115 ? 12.524 9.859 5.275 1.00 97.25 115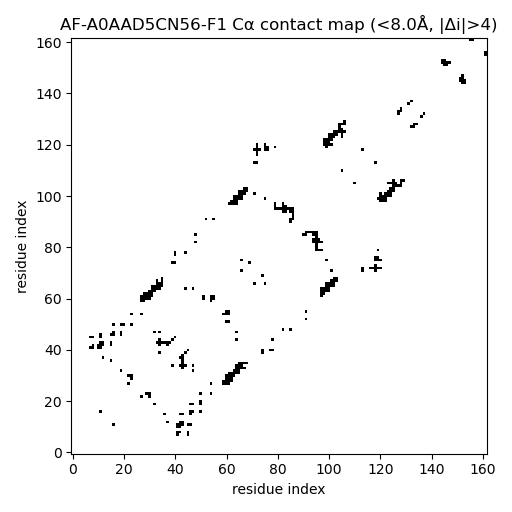 ASN A C 1
ATOM 875 O O . ASN A 1 115 ? 12.551 9.865 6.505 1.00 97.25 115 ASN A O 1
ATOM 879 N N . LYS A 1 116 ? 12.956 10.900 4.553 1.00 97.62 116 LYS A N 1
ATOM 880 C CA . LYS A 1 116 ? 13.494 12.136 5.147 1.00 97.62 116 LYS A CA 1
ATOM 881 C C . LYS A 1 116 ? 12.459 12.915 5.958 1.00 97.62 116 LYS A C 1
ATOM 883 O O . LYS A 1 116 ? 12.827 13.564 6.933 1.00 97.62 116 LYS A O 1
ATOM 888 N N . GLN A 1 117 ? 11.188 12.866 5.563 1.00 96.81 117 GLN A N 1
ATOM 889 C CA . GLN A 1 117 ? 10.088 13.504 6.290 1.00 96.81 117 GLN A CA 1
ATOM 890 C C . GLN A 1 117 ? 9.673 12.726 7.550 1.00 96.81 117 GLN A C 1
ATOM 892 O O . GLN A 1 117 ? 9.101 13.320 8.461 1.00 96.81 117 GLN A O 1
ATOM 897 N N . GLY A 1 118 ? 9.990 11.428 7.623 1.00 97.12 118 GLY A N 1
ATOM 898 C CA . GLY A 1 118 ? 9.633 10.553 8.739 1.00 97.12 118 GLY A CA 1
ATOM 899 C C . GLY A 1 118 ? 8.178 10.089 8.667 1.00 97.12 118 GLY A C 1
ATOM 900 O O . GLY A 1 118 ? 7.340 10.557 9.433 1.00 97.12 118 GLY A O 1
ATOM 901 N N . HIS A 1 119 ? 7.881 9.179 7.737 1.00 98.25 119 HIS A N 1
ATOM 902 C CA . HIS A 1 119 ? 6.556 8.573 7.567 1.00 98.25 119 HIS A CA 1
ATOM 903 C C . HIS A 1 119 ? 6.315 7.364 8.492 1.00 98.25 119 HIS A C 1
ATOM 905 O O . HIS A 1 119 ? 7.249 6.752 9.002 1.00 98.25 119 HIS A O 1
ATOM 911 N N . GLU A 1 120 ? 5.054 6.939 8.598 1.00 98.50 120 GLU A N 1
ATOM 912 C CA . GLU A 1 120 ? 4.604 5.750 9.351 1.00 98.50 120 GLU A CA 1
ATOM 913 C C . GLU A 1 120 ? 4.015 4.647 8.439 1.00 98.50 120 GLU A C 1
ATOM 915 O O . GLU A 1 120 ? 3.315 3.742 8.900 1.00 98.50 120 GLU A O 1
ATOM 920 N N . VAL A 1 121 ? 4.266 4.738 7.126 1.00 98.56 121 VAL A N 1
ATOM 921 C CA . VAL A 1 121 ? 3.901 3.726 6.116 1.00 98.56 121 VAL A CA 1
ATOM 922 C C . VAL A 1 121 ? 4.677 2.416 6.324 1.00 98.56 121 VAL A C 1
ATOM 924 O O . VAL A 1 121 ? 5.901 2.429 6.424 1.00 98.56 121 VAL A O 1
ATOM 927 N N . ASP A 1 122 ? 3.964 1.287 6.318 1.00 98.50 122 ASP A N 1
ATOM 928 C CA . ASP A 1 122 ? 4.514 -0.066 6.497 1.00 98.50 122 ASP A CA 1
ATOM 929 C C . ASP A 1 122 ? 4.809 -0.780 5.165 1.00 98.50 122 ASP A C 1
ATOM 931 O O . ASP A 1 122 ? 5.608 -1.715 5.113 1.00 98.50 122 ASP A O 1
ATOM 935 N N . SER A 1 123 ? 4.127 -0.392 4.083 1.00 98.19 123 SER A N 1
ATOM 936 C CA . SER A 1 123 ? 4.296 -1.007 2.762 1.00 98.19 123 SER A CA 1
ATOM 937 C C . SER A 1 123 ? 3.971 -0.048 1.618 1.00 98.19 123 SER A C 1
ATOM 939 O O . SER A 1 123 ? 3.128 0.838 1.754 1.00 98.19 123 SER A O 1
ATOM 941 N N . PHE A 1 124 ? 4.627 -0.248 0.473 1.00 98.31 124 PHE A N 1
ATOM 942 C CA . PHE A 1 124 ? 4.494 0.608 -0.705 1.00 98.31 124 PHE A CA 1
ATOM 943 C C . PHE A 1 124 ? 3.984 -0.177 -1.915 1.00 98.31 124 PHE A C 1
ATOM 945 O O . PHE A 1 124 ? 4.545 -1.211 -2.279 1.00 98.31 124 PHE A O 1
ATOM 952 N N . GLY A 1 125 ? 2.935 0.330 -2.557 1.00 97.75 125 GLY A N 1
ATOM 953 C CA . GLY A 1 125 ? 2.428 -0.148 -3.838 1.00 97.75 125 GLY A CA 1
ATOM 954 C C . GLY A 1 125 ? 3.009 0.675 -4.984 1.00 97.75 125 GLY A C 1
ATOM 955 O O . GLY A 1 125 ? 2.552 1.788 -5.237 1.00 97.75 125 GLY A O 1
ATOM 956 N N . ILE A 1 126 ? 4.001 0.124 -5.686 1.00 97.50 126 ILE A N 1
ATOM 957 C CA . ILE A 1 126 ? 4.693 0.797 -6.794 1.00 97.50 126 ILE A CA 1
ATOM 958 C C . ILE A 1 126 ? 4.251 0.178 -8.123 1.00 97.50 126 ILE A C 1
ATOM 960 O O . ILE A 1 126 ? 4.481 -1.004 -8.370 1.00 97.50 126 ILE A O 1
ATOM 964 N N . GLY A 1 127 ? 3.604 0.983 -8.968 1.00 95.94 127 GLY A N 1
ATOM 965 C CA . GLY A 1 127 ? 3.078 0.560 -10.268 1.00 95.94 127 GLY A CA 1
ATOM 966 C C . GLY A 1 127 ? 3.984 0.964 -11.430 1.00 95.94 127 GLY A C 1
ATOM 967 O O . GLY A 1 127 ? 4.973 0.295 -11.728 1.00 95.94 127 GLY A O 1
ATOM 968 N N . THR A 1 128 ? 3.630 2.069 -12.092 1.00 95.25 128 THR A N 1
ATOM 969 C CA . THR A 1 128 ? 4.217 2.534 -13.361 1.00 95.25 128 THR A CA 1
ATOM 970 C C . THR A 1 128 ? 5.744 2.572 -13.348 1.00 95.25 128 THR A C 1
ATOM 972 O O . THR A 1 128 ? 6.364 1.971 -14.226 1.00 95.25 128 THR A O 1
ATOM 975 N N . ASN A 1 129 ? 6.361 3.214 -12.350 1.00 95.62 129 ASN A N 1
ATOM 976 C CA . ASN A 1 129 ? 7.820 3.358 -12.285 1.00 95.62 129 ASN A CA 1
ATOM 977 C C . ASN A 1 129 ? 8.549 2.009 -12.239 1.00 95.62 129 ASN A C 1
ATOM 979 O O . ASN A 1 129 ? 9.548 1.834 -12.935 1.00 95.62 129 ASN A O 1
ATOM 983 N N . LEU A 1 130 ? 8.003 1.044 -11.491 1.00 95.69 130 LEU A N 1
ATOM 984 C CA . LEU A 1 130 ? 8.590 -0.283 -11.336 1.00 95.69 130 LEU A CA 1
ATOM 985 C C . LEU A 1 130 ? 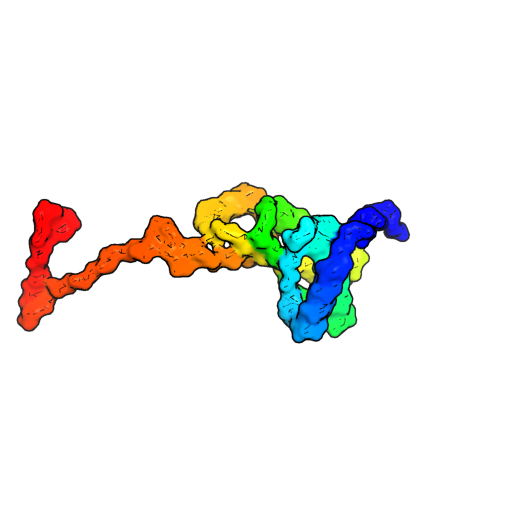8.449 -1.123 -12.610 1.00 95.69 130 LEU A C 1
ATOM 987 O O . LEU A 1 130 ? 9.426 -1.691 -13.084 1.00 95.69 130 LEU A O 1
ATOM 991 N N . VAL A 1 131 ? 7.239 -1.215 -13.171 1.00 96.56 131 VAL A N 1
ATOM 992 C CA . VAL A 1 131 ? 6.971 -2.143 -14.287 1.00 96.56 131 VAL A CA 1
ATOM 993 C C . VAL A 1 131 ? 7.519 -1.646 -15.624 1.00 96.56 131 VAL A C 1
ATOM 995 O O . VAL A 1 131 ? 7.834 -2.449 -16.498 1.00 96.56 131 VAL A O 1
ATOM 998 N N . THR A 1 132 ? 7.631 -0.328 -15.797 1.00 95.00 132 THR A N 1
ATOM 999 C CA . THR A 1 132 ? 8.098 0.265 -17.059 1.00 95.00 132 THR A CA 1
ATOM 1000 C C . THR A 1 132 ? 9.580 0.620 -17.050 1.00 95.00 132 THR A C 1
ATOM 1002 O O . THR A 1 132 ? 10.099 1.014 -18.092 1.00 95.00 132 THR A O 1
ATOM 1005 N N . CYS A 1 133 ? 10.257 0.497 -15.900 1.00 92.69 133 CYS A N 1
ATOM 1006 C CA . CYS A 1 133 ? 11.584 1.073 -15.678 1.00 92.69 133 CYS A CA 1
ATOM 1007 C C . CYS A 1 133 ? 11.614 2.542 -16.134 1.00 92.69 133 CYS A C 1
ATOM 1009 O O . CYS A 1 133 ? 12.452 2.923 -16.945 1.00 92.69 133 CYS A O 1
ATOM 1011 N N . PHE A 1 134 ? 10.656 3.350 -15.668 1.00 93.19 134 PHE A N 1
ATOM 1012 C CA . PHE A 1 134 ? 10.275 4.621 -16.303 1.00 93.19 134 PHE A CA 1
ATOM 1013 C C . PHE A 1 134 ? 11.456 5.567 -16.592 1.00 93.19 134 PHE A C 1
ATOM 1015 O O . PHE A 1 134 ? 11.509 6.175 -17.659 1.00 93.19 134 PHE A O 1
ATOM 1022 N N . ALA A 1 135 ? 12.437 5.645 -15.685 1.00 92.06 135 ALA A N 1
ATOM 1023 C CA . ALA A 1 135 ? 13.642 6.460 -15.861 1.00 92.06 135 ALA A CA 1
ATOM 1024 C C . ALA A 1 135 ? 14.589 5.941 -16.965 1.00 92.06 135 ALA A C 1
ATOM 1026 O O . ALA A 1 135 ? 15.223 6.732 -17.663 1.00 92.06 135 ALA A O 1
ATOM 1027 N N . GLN A 1 136 ? 14.688 4.620 -17.140 1.00 94.69 136 GLN A N 1
ATOM 1028 C CA . GLN A 1 136 ? 15.500 3.975 -18.172 1.00 94.69 136 GLN A CA 1
ATOM 1029 C C . GLN A 1 136 ? 14.837 2.660 -18.643 1.00 94.69 136 GLN A C 1
ATOM 1031 O O . GLN A 1 136 ? 15.188 1.578 -18.162 1.00 94.69 136 GLN A O 1
ATOM 1036 N N . PRO A 1 137 ? 13.913 2.711 -19.625 1.00 94.25 137 PRO A N 1
ATOM 1037 C CA . PRO A 1 137 ? 13.118 1.548 -20.039 1.00 94.25 137 PRO A CA 1
ATOM 1038 C C . PRO A 1 137 ? 13.910 0.503 -20.842 1.00 94.25 137 PRO A C 1
ATOM 1040 O O . PRO A 1 137 ? 13.393 -0.566 -21.162 1.00 94.25 137 PRO A O 1
ATOM 1043 N N . ALA A 1 138 ? 15.165 0.801 -21.194 1.00 94.44 138 ALA A N 1
ATOM 1044 C CA . ALA A 1 138 ? 16.037 -0.074 -21.966 1.00 94.44 138 ALA A CA 1
ATOM 1045 C C . ALA A 1 138 ? 17.368 -0.321 -21.242 1.00 94.44 138 ALA A C 1
ATOM 1047 O O . ALA A 1 138 ? 18.090 0.609 -20.886 1.00 94.44 138 ALA A O 1
ATOM 1048 N N . LEU A 1 139 ? 17.737 -1.596 -21.094 1.00 93.75 139 LEU A N 1
ATOM 1049 C CA . LEU A 1 139 ? 18.988 -2.001 -20.442 1.00 93.75 139 LEU A CA 1
ATOM 1050 C C . LEU A 1 139 ? 20.230 -1.818 -21.336 1.00 93.75 139 LEU A C 1
ATOM 1052 O O . LEU A 1 139 ? 21.346 -1.729 -20.837 1.00 93.75 139 LEU A O 1
ATOM 1056 N N . GLY A 1 140 ? 20.057 -1.774 -22.660 1.00 92.00 140 GLY A N 1
ATOM 1057 C CA . GLY A 1 140 ? 21.179 -1.669 -23.601 1.00 92.00 140 GLY A CA 1
ATOM 1058 C C . GLY A 1 140 ? 21.997 -2.959 -23.751 1.00 92.00 140 GLY A C 1
ATOM 1059 O O . GLY A 1 140 ? 23.172 -2.899 -24.111 1.00 92.00 140 GLY A O 1
ATOM 1060 N N . CYS A 1 141 ? 21.403 -4.129 -23.480 1.00 94.44 141 CYS A N 1
ATOM 1061 C CA . CYS A 1 141 ? 22.080 -5.415 -23.644 1.00 94.44 141 CYS A CA 1
ATOM 1062 C C . CYS A 1 141 ? 22.556 -5.640 -25.082 1.00 94.44 141 CYS A C 1
ATOM 1064 O O . CYS A 1 141 ? 21.822 -5.418 -26.045 1.00 94.44 141 CYS A O 1
ATOM 1066 N N . VAL A 1 142 ? 23.767 -6.179 -25.207 1.00 93.50 142 VAL A N 1
ATOM 1067 C CA . VAL A 1 142 ? 24.331 -6.640 -26.475 1.00 93.50 142 VAL A CA 1
ATOM 1068 C C . VAL A 1 142 ? 24.748 -8.097 -26.351 1.00 93.50 142 VAL A C 1
ATOM 1070 O O . VAL A 1 142 ? 25.248 -8.528 -25.314 1.00 93.50 142 VAL A O 1
ATOM 1073 N N . PHE A 1 143 ? 24.573 -8.854 -27.428 1.00 94.50 143 PHE A N 1
ATOM 1074 C CA . PHE A 1 143 ? 25.125 -10.195 -27.565 1.00 94.50 143 PHE A CA 1
ATOM 1075 C C . PHE A 1 143 ? 26.327 -10.120 -28.506 1.00 94.50 143 PHE A C 1
ATOM 1077 O O . PHE A 1 143 ? 26.197 -9.634 -29.632 1.00 94.50 143 PHE A O 1
ATOM 1084 N N . LYS A 1 144 ? 27.504 -10.566 -28.052 1.00 94.75 144 LYS A N 1
ATOM 1085 C CA . LYS A 1 144 ? 28.716 -10.604 -28.879 1.00 94.75 144 LYS A CA 1
ATOM 1086 C C . LYS A 1 144 ? 29.233 -12.034 -28.994 1.00 94.75 144 LYS A C 1
ATOM 1088 O O . LYS A 1 144 ? 29.378 -12.740 -28.002 1.00 94.75 144 LYS A O 1
ATOM 1093 N N . LEU A 1 145 ? 29.544 -12.432 -30.223 1.00 95.50 145 LEU A N 1
ATOM 1094 C CA . LEU A 1 145 ? 30.293 -13.648 -30.505 1.00 95.50 145 LEU A CA 1
ATOM 1095 C C . LEU A 1 145 ? 31.743 -13.454 -30.051 1.00 95.50 145 LEU A C 1
ATOM 1097 O O . LEU A 1 145 ? 32.434 -12.578 -30.572 1.00 95.50 145 LEU A O 1
ATOM 1101 N N . VAL A 1 146 ? 32.195 -14.288 -29.120 1.00 97.06 146 VAL A N 1
ATOM 1102 C CA . VAL A 1 146 ? 33.556 -14.216 -28.565 1.00 97.06 146 VAL A CA 1
ATOM 1103 C C . VAL A 1 146 ? 34.461 -15.356 -29.030 1.00 97.06 146 VAL A C 1
ATOM 1105 O O . VAL A 1 146 ? 35.678 -15.226 -28.949 1.00 97.06 146 VAL A O 1
ATOM 1108 N N . GLU A 1 147 ? 33.903 -16.443 -29.572 1.00 97.88 147 GLU A N 1
ATOM 1109 C CA . GLU A 1 147 ? 34.677 -17.612 -29.998 1.00 97.88 147 GLU A CA 1
ATOM 1110 C C . GLU A 1 147 ? 33.956 -18.423 -31.087 1.00 97.88 147 GLU A C 1
ATOM 1112 O O . GLU A 1 147 ? 32.739 -18.593 -31.039 1.00 97.88 147 GLU A O 1
ATOM 1117 N N . ILE A 1 148 ? 34.711 -18.942 -32.063 1.00 97.56 148 ILE A N 1
ATOM 1118 C CA . ILE A 1 148 ? 34.266 -19.997 -32.989 1.00 97.56 148 ILE A CA 1
ATOM 1119 C C . ILE A 1 148 ? 35.366 -21.054 -33.069 1.00 97.56 148 ILE A C 1
ATOM 1121 O O . ILE A 1 148 ? 36.493 -20.712 -33.416 1.00 97.56 148 ILE A O 1
ATOM 1125 N N . ASN A 1 149 ? 35.041 -22.331 -32.843 1.00 96.69 149 ASN A N 1
ATOM 1126 C CA . ASN A 1 149 ? 35.983 -23.456 -32.964 1.00 96.69 149 ASN A CA 1
ATOM 1127 C C . ASN A 1 149 ? 37.289 -23.235 -32.171 1.00 96.69 149 ASN A C 1
ATOM 1129 O O . ASN A 1 149 ? 38.379 -23.385 -32.725 1.00 96.69 149 ASN A O 1
ATOM 1133 N N . ASN A 1 150 ? 37.183 -22.819 -30.904 1.00 96.38 150 ASN A N 1
ATOM 1134 C CA . ASN A 1 150 ? 38.314 -22.457 -30.038 1.00 96.38 150 ASN A CA 1
ATOM 1135 C C . ASN A 1 150 ? 39.202 -21.322 -30.592 1.00 96.38 150 ASN A C 1
ATOM 1137 O O . ASN A 1 150 ? 40.348 -21.165 -30.172 1.00 96.38 150 ASN A O 1
ATOM 1141 N N . GLN A 1 151 ? 38.705 -20.529 -31.549 1.00 96.94 151 GLN A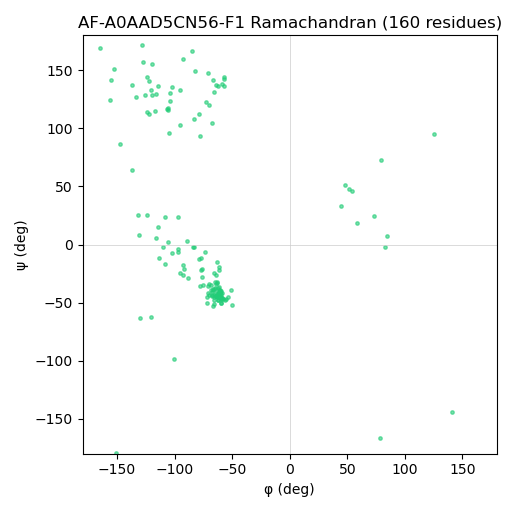 N 1
ATOM 1142 C CA . GLN A 1 151 ? 39.371 -19.322 -32.035 1.00 96.94 151 GLN A CA 1
ATOM 1143 C C . GLN A 1 151 ? 38.657 -18.074 -31.505 1.00 96.94 151 GLN A C 1
ATOM 1145 O O . GLN A 1 151 ? 37.506 -17.829 -31.895 1.00 96.94 151 GLN A O 1
ATOM 1150 N N . PRO A 1 152 ? 39.332 -17.256 -30.676 1.00 97.75 152 PRO A N 1
ATOM 1151 C CA . PRO A 1 152 ? 38.781 -16.002 -30.182 1.00 97.75 152 PRO A CA 1
ATOM 1152 C C . PRO A 1 152 ? 38.371 -15.048 -31.311 1.00 97.75 152 PRO A C 1
ATOM 1154 O O . PRO A 1 152 ? 39.021 -14.960 -32.359 1.00 97.75 152 PRO A O 1
ATOM 1157 N N . ARG A 1 153 ? 37.285 -14.305 -31.088 1.00 96.44 153 ARG A N 1
ATOM 1158 C CA . ARG A 1 153 ? 36.765 -13.267 -31.984 1.00 96.44 153 ARG A CA 1
ATOM 1159 C C . ARG A 1 153 ? 36.693 -11.937 -31.246 1.00 96.44 153 ARG A C 1
ATOM 1161 O O . ARG A 1 153 ? 36.309 -11.877 -30.083 1.00 96.44 153 ARG 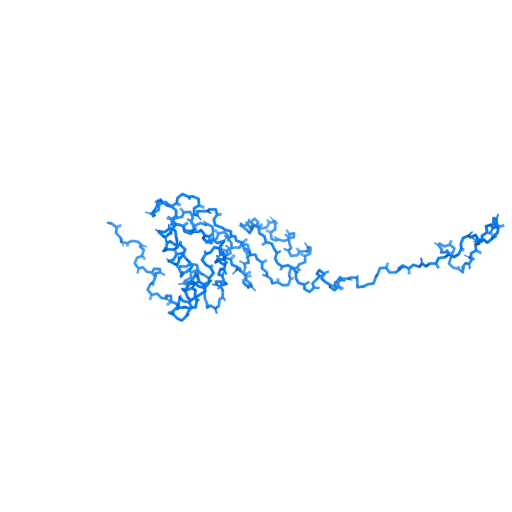A O 1
ATOM 1168 N N . 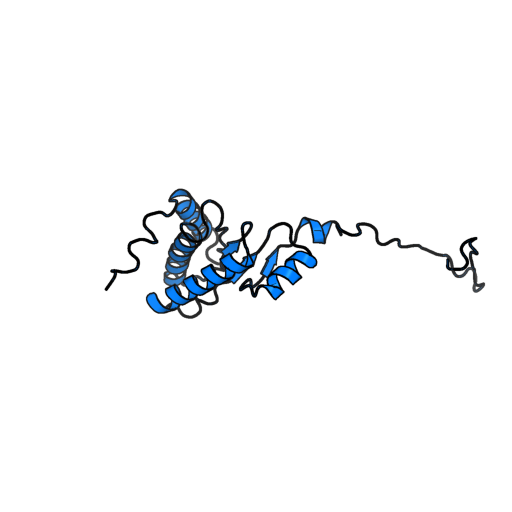ILE A 1 154 ? 37.034 -10.862 -31.949 1.00 94.19 154 ILE A N 1
ATOM 1169 C CA . ILE A 1 154 ? 36.890 -9.490 -31.466 1.00 94.19 154 ILE A CA 1
ATOM 1170 C C . ILE A 1 154 ? 36.333 -8.623 -32.592 1.00 94.19 154 ILE A C 1
ATOM 1172 O O . ILE A 1 154 ? 36.739 -8.751 -33.747 1.00 94.19 154 ILE A O 1
ATOM 1176 N N . LYS A 1 155 ? 35.384 -7.749 -32.254 1.00 89.44 155 LYS A N 1
ATOM 1177 C CA . LYS A 1 155 ? 34.864 -6.720 -33.156 1.00 89.44 155 LYS A CA 1
ATOM 1178 C C . LYS A 1 155 ? 35.427 -5.383 -32.709 1.00 89.44 155 LYS A C 1
ATOM 1180 O O . LYS A 1 155 ? 35.130 -4.958 -31.598 1.00 89.44 155 LYS A O 1
ATOM 1185 N N . LEU A 1 156 ? 36.202 -4.743 -33.577 1.00 90.12 156 LEU A N 1
ATOM 1186 C CA . LEU A 1 156 ? 36.707 -3.392 -33.353 1.00 90.12 156 LEU A CA 1
ATOM 1187 C C . LEU A 1 156 ? 35.641 -2.362 -33.749 1.00 90.12 156 LEU A C 1
ATOM 1189 O O . LEU A 1 156 ? 34.797 -2.611 -34.617 1.00 90.12 156 LEU A O 1
ATOM 1193 N N . SER A 1 157 ? 35.648 -1.227 -33.064 1.00 87.25 157 SER A N 1
ATOM 1194 C CA . SER A 1 157 ? 34.752 -0.095 -33.285 1.00 87.25 157 SER A CA 1
ATOM 1195 C C . SER A 1 157 ? 35.584 1.178 -33.446 1.00 87.25 157 SER A C 1
ATOM 1197 O O . SER A 1 157 ? 36.718 1.231 -32.981 1.00 87.25 157 SER A O 1
ATOM 1199 N N . GLU A 1 158 ? 35.029 2.204 -34.095 1.00 83.81 158 GLU A N 1
ATOM 1200 C CA . GLU A 1 158 ? 35.665 3.535 -34.176 1.00 83.81 158 GLU A CA 1
ATOM 1201 C C . GLU A 1 158 ? 35.741 4.218 -32.801 1.00 83.81 158 GLU A C 1
ATOM 1203 O O . GLU A 1 158 ? 36.613 5.043 -32.543 1.00 83.81 158 GLU A O 1
ATOM 1208 N N . ASP A 1 159 ? 34.843 3.826 -31.898 1.00 84.44 159 ASP A N 1
ATOM 1209 C CA . ASP A 1 159 ? 34.900 4.157 -30.481 1.00 84.44 159 ASP A CA 1
ATOM 1210 C C . ASP A 1 159 ? 35.827 3.167 -29.765 1.00 84.44 159 ASP A C 1
ATOM 1212 O O . ASP A 1 159 ? 35.477 2.002 -29.581 1.00 84.44 159 ASP A O 1
ATOM 1216 N N . ILE A 1 160 ? 37.007 3.646 -29.362 1.00 75.00 160 ILE A N 1
ATOM 1217 C CA . ILE A 1 160 ? 38.060 2.848 -28.711 1.00 75.00 160 ILE A CA 1
ATOM 1218 C C . ILE A 1 160 ? 37.572 2.260 -27.371 1.00 75.00 160 ILE A C 1
ATOM 1220 O O . ILE A 1 160 ? 38.129 1.275 -26.890 1.00 75.00 160 ILE A O 1
ATOM 1224 N N . SER A 1 161 ? 36.512 2.823 -26.779 1.00 75.06 161 SER A N 1
ATOM 1225 C CA . SER A 1 161 ? 35.910 2.320 -25.542 1.00 75.06 161 SER A CA 1
ATOM 1226 C C . SER A 1 161 ? 34.887 1.181 -25.740 1.00 75.06 161 SER A C 1
ATOM 1228 O O . SER A 1 161 ? 34.388 0.659 -24.741 1.00 75.06 161 SER A O 1
ATOM 1230 N N . LYS A 1 162 ? 34.579 0.766 -26.987 1.00 57.34 162 LYS A N 1
ATOM 1231 C CA . LYS A 1 162 ? 33.499 -0.195 -27.336 1.00 57.34 162 LYS A CA 1
ATOM 1232 C C . LYS A 1 162 ? 33.898 -1.453 -28.114 1.00 57.34 162 LYS A C 1
ATOM 1234 O O . LYS A 1 162 ? 34.788 -1.377 -28.984 1.00 57.34 162 LYS A O 1
#

pLDDT: mean 92.69, std 12.94, range [36.03, 98.81]

Radius of gyration: 24.45 Å; Cα contacts (8 Å, |Δi|>4): 217; chains: 1; bounding box: 62×40×64 Å